Protein AF-A0AAE0BAQ0-F1 (afdb_monomer_lite)

Structure (mmCIF, N/CA/C/O backbone):
data_AF-A0AAE0BAQ0-F1
#
_entry.id   AF-A0AAE0BAQ0-F1
#
loop_
_atom_site.group_PDB
_atom_site.id
_atom_site.type_symbol
_atom_site.label_atom_id
_atom_site.label_alt_id
_atom_site.label_comp_id
_atom_site.label_asym_id
_atom_site.label_entity_id
_atom_site.label_seq_id
_atom_site.pdbx_PDB_ins_code
_atom_site.Cartn_x
_atom_site.Cartn_y
_atom_site.Cartn_z
_atom_site.occupancy
_atom_site.B_iso_or_equiv
_atom_site.auth_seq_id
_atom_site.auth_comp_id
_atom_site.auth_asym_id
_atom_site.auth_atom_id
_atom_site.pdbx_PDB_model_num
ATOM 1 N N . MET A 1 1 ? 62.339 32.160 10.771 1.00 48.88 1 MET A N 1
ATOM 2 C CA . MET A 1 1 ? 62.927 31.338 9.691 1.00 48.88 1 MET A CA 1
ATOM 3 C C . MET A 1 1 ? 62.942 29.884 10.161 1.00 48.88 1 MET A C 1
ATOM 5 O O . MET A 1 1 ? 63.607 29.583 11.139 1.00 48.88 1 MET A O 1
ATOM 9 N N . SER A 1 2 ? 62.127 29.017 9.560 1.00 46.75 2 SER A N 1
ATOM 10 C CA . SER A 1 2 ? 62.105 27.546 9.738 1.00 46.75 2 SER A CA 1
ATOM 11 C C . SER A 1 2 ? 61.251 27.016 8.585 1.00 46.75 2 SER A C 1
ATOM 13 O O . SER A 1 2 ? 60.074 27.345 8.524 1.00 46.75 2 SER A O 1
ATOM 15 N N . SER A 1 3 ? 61.850 26.610 7.467 1.00 42.03 3 SER A N 1
ATOM 16 C CA . SER A 1 3 ? 62.530 25.336 7.168 1.00 42.03 3 SER A CA 1
ATOM 17 C C . SER A 1 3 ? 61.561 24.161 6.993 1.00 42.03 3 SER A C 1
ATOM 19 O O . SER A 1 3 ? 60.751 23.863 7.865 1.00 42.03 3 SER A O 1
ATOM 21 N N . CYS A 1 4 ? 61.666 23.560 5.807 1.00 44.31 4 CYS A N 1
ATOM 22 C CA . CYS A 1 4 ? 60.837 22.538 5.182 1.00 44.31 4 CYS A CA 1
ATOM 23 C C . CYS A 1 4 ? 60.501 21.317 6.047 1.00 44.31 4 CYS A C 1
ATOM 25 O O . CYS A 1 4 ? 61.379 20.713 6.655 1.00 44.31 4 CYS A O 1
ATOM 27 N N . ALA A 1 5 ? 59.265 20.833 5.896 1.00 50.03 5 ALA A N 1
ATOM 28 C CA . ALA A 1 5 ? 58.963 19.407 5.947 1.00 50.03 5 ALA A CA 1
ATOM 29 C C . ALA A 1 5 ? 58.201 19.035 4.670 1.00 50.03 5 ALA A C 1
ATOM 31 O O . ALA A 1 5 ? 57.028 19.352 4.487 1.00 50.03 5 ALA A O 1
ATOM 32 N N . GLN A 1 6 ? 58.936 18.411 3.758 1.00 54.62 6 GLN A N 1
ATOM 33 C CA . GLN A 1 6 ? 58.466 17.861 2.500 1.00 54.62 6 GLN A CA 1
ATOM 34 C C . GLN A 1 6 ? 58.080 16.404 2.774 1.00 54.62 6 GLN A C 1
ATOM 36 O O . GLN A 1 6 ? 58.943 15.588 3.085 1.00 54.62 6 GLN A O 1
ATOM 41 N N . LEU A 1 7 ? 56.787 16.083 2.705 1.00 47.69 7 LEU A N 1
ATOM 42 C CA . LEU A 1 7 ? 56.288 14.707 2.715 1.00 47.69 7 LEU A CA 1
ATOM 43 C C . LEU A 1 7 ? 55.618 14.433 1.369 1.00 47.69 7 LEU A C 1
ATOM 45 O O . LEU A 1 7 ? 54.707 15.146 0.951 1.00 47.69 7 LEU A O 1
ATOM 49 N N . GLN A 1 8 ? 56.136 13.423 0.675 1.00 54.50 8 GLN A N 1
ATOM 50 C CA . GLN A 1 8 ? 55.634 12.932 -0.603 1.00 54.50 8 GLN A CA 1
ATOM 51 C C . GLN A 1 8 ? 54.291 12.189 -0.446 1.00 54.50 8 GLN A C 1
ATOM 53 O O . GLN A 1 8 ? 53.990 11.676 0.635 1.00 54.50 8 GLN A O 1
ATOM 58 N N . PRO A 1 9 ? 53.481 12.109 -1.519 1.00 49.91 9 PRO A N 1
ATOM 59 C CA . PRO A 1 9 ? 52.154 11.502 -1.486 1.00 49.91 9 PRO A CA 1
ATOM 60 C C . PRO A 1 9 ? 52.217 9.969 -1.529 1.00 49.91 9 PRO A C 1
ATOM 62 O O . PRO A 1 9 ? 52.694 9.380 -2.497 1.00 49.91 9 PRO A O 1
ATOM 65 N N . ALA A 1 10 ? 51.669 9.314 -0.504 1.00 45.31 10 ALA A N 1
ATOM 66 C CA . ALA A 1 10 ? 51.400 7.881 -0.529 1.00 45.31 10 ALA A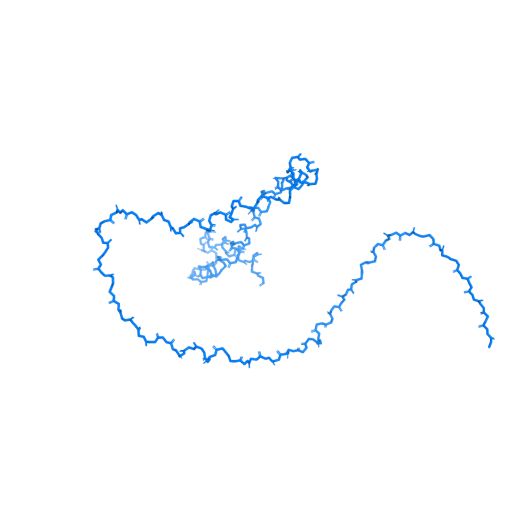 CA 1
ATOM 67 C C . ALA A 1 10 ? 50.036 7.605 -1.191 1.00 45.31 10 ALA A C 1
ATOM 69 O O . ALA A 1 10 ? 48.984 7.994 -0.684 1.00 45.31 10 ALA A O 1
ATOM 70 N N . SER A 1 11 ? 50.119 6.989 -2.369 1.00 46.72 11 SER A N 1
ATOM 71 C CA . SER A 1 11 ? 49.194 6.016 -2.968 1.00 46.72 11 SER A CA 1
ATOM 72 C C . SER A 1 11 ? 47.711 6.030 -2.548 1.00 46.72 11 SER A C 1
ATOM 74 O O . SER A 1 11 ? 47.284 5.551 -1.501 1.00 46.72 11 SER A O 1
ATOM 76 N N . THR A 1 12 ? 46.908 6.491 -3.506 1.00 52.94 12 THR A N 1
ATOM 77 C CA . THR A 1 12 ? 45.596 5.971 -3.924 1.00 52.94 12 THR A CA 1
ATOM 78 C C . THR A 1 12 ? 45.012 4.786 -3.137 1.00 52.94 12 THR A C 1
ATOM 80 O O . THR A 1 12 ? 45.335 3.627 -3.390 1.00 52.94 12 THR A O 1
ATOM 83 N N . THR A 1 13 ? 44.006 5.077 -2.313 1.00 52.84 13 THR A N 1
ATOM 84 C CA . THR A 1 13 ? 42.868 4.179 -2.059 1.00 52.84 13 THR A CA 1
ATOM 85 C C . THR A 1 13 ? 41.570 4.979 -2.229 1.00 52.84 13 THR A C 1
ATOM 87 O O . THR A 1 13 ? 41.386 5.991 -1.550 1.00 52.84 13 THR A O 1
ATOM 90 N N . PRO A 1 14 ? 40.640 4.592 -3.125 1.00 45.03 14 PRO A N 1
ATOM 91 C CA . PRO A 1 14 ? 39.370 5.288 -3.282 1.00 45.03 14 PRO A CA 1
ATOM 92 C C . PRO A 1 14 ? 38.348 4.733 -2.282 1.00 45.03 14 PRO A C 1
ATOM 94 O O . PRO A 1 14 ? 37.333 4.160 -2.666 1.00 45.03 14 PRO A O 1
ATOM 97 N N . TYR A 1 15 ? 38.585 4.899 -0.978 1.00 48.00 15 TYR A N 1
ATOM 98 C CA . TYR A 1 15 ? 37.495 4.746 -0.014 1.00 48.00 15 TYR A CA 1
ATOM 99 C C . TYR A 1 15 ? 36.704 6.054 0.022 1.00 48.00 15 TYR A C 1
ATOM 101 O O . TYR A 1 15 ? 37.132 7.070 0.571 1.00 48.00 15 TYR A O 1
ATOM 109 N N . ARG A 1 16 ? 35.536 6.024 -0.623 1.00 42.06 16 ARG A N 1
ATOM 110 C CA . ARG A 1 16 ? 34.536 7.092 -0.658 1.00 42.06 16 ARG A CA 1
ATOM 111 C C . ARG A 1 16 ? 34.182 7.505 0.776 1.00 42.06 16 ARG A C 1
ATOM 113 O O . ARG A 1 16 ? 33.383 6.846 1.437 1.00 42.06 16 ARG A O 1
ATOM 120 N N . ARG A 1 17 ? 34.765 8.605 1.270 1.00 48.69 17 ARG A N 1
ATOM 121 C CA . ARG A 1 17 ? 34.296 9.260 2.499 1.00 48.69 17 ARG A CA 1
ATOM 122 C C . ARG A 1 17 ? 32.852 9.687 2.270 1.00 48.69 17 ARG A C 1
ATOM 124 O O . ARG A 1 17 ? 32.585 10.597 1.490 1.00 48.69 17 ARG A O 1
ATOM 131 N N . VAL A 1 18 ? 31.921 9.048 2.967 1.00 48.47 18 VAL A N 1
ATOM 132 C CA . VAL A 1 18 ? 30.571 9.583 3.134 1.00 48.47 18 VAL A CA 1
ATOM 133 C C . VAL A 1 18 ? 30.70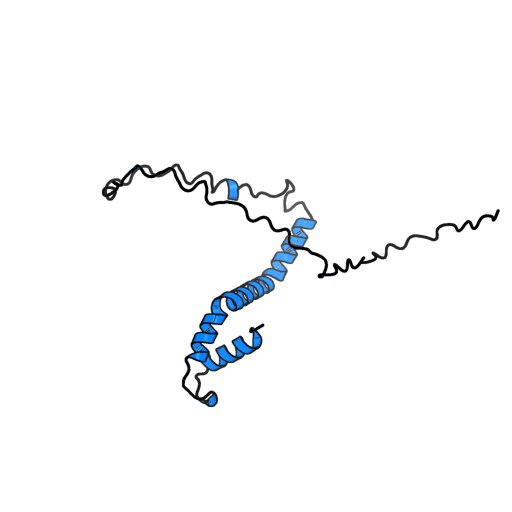8 10.823 4.011 1.00 48.47 18 VAL A C 1
ATOM 135 O O . VAL A 1 18 ? 30.805 10.730 5.235 1.00 48.47 18 VAL A O 1
ATOM 138 N N . VAL A 1 19 ? 30.768 11.997 3.387 1.00 53.75 19 VAL A N 1
ATOM 139 C CA . VAL A 1 19 ? 30.633 13.263 4.105 1.00 53.75 19 VAL A CA 1
ATOM 140 C C . VAL A 1 19 ? 29.184 13.332 4.582 1.00 53.75 19 VAL A C 1
ATOM 142 O O . VAL A 1 19 ? 28.270 13.603 3.806 1.00 53.75 19 VAL A O 1
ATOM 145 N N . LYS A 1 20 ? 28.949 13.028 5.862 1.00 48.19 20 LYS A N 1
ATOM 146 C CA . LYS A 1 20 ? 27.668 13.312 6.517 1.00 48.19 20 LYS A CA 1
ATOM 147 C C . LYS A 1 20 ? 27.524 14.829 6.614 1.00 48.19 20 LYS A C 1
ATOM 149 O O . LYS A 1 20 ? 28.009 15.436 7.566 1.00 48.19 20 LYS A O 1
ATOM 154 N N . PHE A 1 21 ? 26.823 15.437 5.663 1.00 46.47 21 PHE A N 1
ATOM 155 C CA . PHE A 1 21 ? 26.253 16.761 5.876 1.00 46.47 21 PHE A CA 1
ATOM 156 C C . PHE A 1 21 ? 25.147 16.631 6.928 1.00 46.47 21 PHE A C 1
ATOM 158 O O . PHE A 1 21 ? 24.003 16.295 6.634 1.00 46.47 21 PHE A O 1
ATOM 165 N N . ARG A 1 22 ? 25.510 16.848 8.195 1.00 49.72 22 ARG A N 1
ATOM 166 C CA . ARG A 1 22 ? 24.546 17.109 9.266 1.00 49.72 22 ARG A CA 1
ATOM 167 C C . ARG A 1 22 ? 23.976 18.503 9.013 1.00 49.72 22 ARG A C 1
ATOM 169 O O . ARG A 1 22 ? 24.574 19.496 9.418 1.00 49.72 22 ARG A O 1
ATOM 176 N N . CYS A 1 23 ? 22.835 18.582 8.337 1.00 49.75 23 CYS A N 1
ATOM 177 C CA . CYS A 1 23 ? 22.038 19.800 8.362 1.00 49.75 23 CYS A CA 1
ATOM 178 C C . CYS A 1 23 ? 21.522 19.967 9.801 1.00 49.75 23 CYS A C 1
ATOM 180 O O . CYS A 1 23 ? 20.755 19.136 10.293 1.00 49.75 23 CYS A O 1
ATOM 182 N N . LYS A 1 24 ? 22.027 20.971 10.528 1.00 49.16 24 LYS A N 1
ATOM 183 C CA . LYS A 1 24 ? 21.486 21.349 11.837 1.00 49.16 24 LYS A CA 1
ATOM 184 C C . LYS A 1 24 ? 20.150 22.041 11.574 1.00 49.16 24 LYS A C 1
ATOM 186 O O . LYS A 1 24 ? 20.117 23.141 11.042 1.00 49.16 24 LYS A O 1
ATOM 191 N N . ILE A 1 25 ? 19.065 21.378 11.958 1.00 58.00 25 ILE A N 1
ATOM 192 C CA . ILE A 1 25 ? 17.662 21.751 11.700 1.00 58.00 25 ILE A CA 1
ATOM 193 C C . ILE A 1 25 ? 17.279 23.131 12.291 1.00 58.00 25 ILE A C 1
ATOM 195 O O . ILE A 1 25 ? 16.237 23.684 11.963 1.00 58.00 25 ILE A O 1
ATOM 199 N N . ASN A 1 26 ? 18.136 23.748 13.109 1.00 53.06 26 ASN A N 1
ATOM 200 C CA . ASN A 1 26 ? 17.765 24.898 13.935 1.00 53.06 26 ASN A CA 1
ATOM 201 C C . ASN A 1 26 ? 18.094 26.280 13.336 1.00 53.06 26 ASN A C 1
ATOM 203 O O . ASN A 1 26 ? 17.903 27.279 14.021 1.00 53.06 26 ASN A O 1
ATOM 207 N N . GLU A 1 27 ? 18.568 26.375 12.090 1.00 53.03 27 GLU A N 1
ATOM 208 C CA . GLU A 1 27 ? 18.950 27.671 11.485 1.00 53.03 27 GLU A CA 1
ATOM 209 C C . GLU A 1 27 ? 18.174 28.046 10.211 1.00 53.03 27 GLU A C 1
ATOM 211 O O . GLU A 1 27 ? 18.437 29.083 9.600 1.00 53.03 27 GLU A O 1
ATOM 216 N N . CYS A 1 28 ? 17.145 27.283 9.832 1.00 46.09 28 CYS A N 1
ATOM 217 C CA . CYS A 1 28 ? 16.227 27.714 8.778 1.00 46.09 28 CYS A CA 1
ATOM 218 C C . CYS A 1 28 ? 15.252 28.769 9.324 1.00 46.09 28 CYS A C 1
ATOM 220 O O . CYS A 1 28 ? 14.178 28.446 9.829 1.00 46.09 28 CYS A O 1
ATOM 222 N N . LYS A 1 29 ? 15.614 30.054 9.218 1.00 49.78 29 LYS A N 1
ATOM 223 C CA . LYS A 1 29 ? 14.664 31.155 9.435 1.00 49.78 29 LYS A CA 1
ATOM 224 C C . LYS A 1 29 ? 13.604 31.143 8.321 1.00 49.78 29 LYS A C 1
ATOM 226 O O . LYS A 1 29 ? 13.983 31.174 7.150 1.00 49.78 29 LYS A O 1
ATOM 231 N N . PRO A 1 30 ? 12.297 31.150 8.642 1.00 47.34 30 PRO A N 1
ATOM 232 C CA . PRO A 1 30 ? 11.254 31.240 7.629 1.00 47.34 30 PRO A CA 1
ATOM 233 C C . PRO A 1 30 ? 11.254 32.640 7.006 1.00 47.34 30 PRO A C 1
ATOM 235 O O . PRO A 1 30 ? 11.025 33.644 7.686 1.00 47.34 30 PRO A O 1
ATOM 238 N N . THR A 1 31 ? 11.497 32.721 5.701 1.00 51.78 31 THR A N 1
ATOM 239 C CA . THR A 1 31 ? 11.267 33.938 4.924 1.00 51.78 31 THR A CA 1
ATOM 240 C C . THR A 1 31 ? 9.761 34.164 4.808 1.00 51.78 31 THR A C 1
ATOM 242 O O . THR A 1 31 ? 9.045 33.458 4.102 1.00 51.78 31 THR A O 1
ATOM 245 N N . LYS A 1 32 ? 9.251 35.166 5.528 1.00 53.19 32 LYS A N 1
ATOM 246 C CA . LYS A 1 32 ? 7.907 35.696 5.295 1.00 53.19 32 LYS A CA 1
ATOM 247 C C . LYS A 1 32 ? 7.903 36.430 3.958 1.00 53.19 32 LYS A C 1
ATOM 249 O O . LYS A 1 32 ? 8.485 37.505 3.872 1.00 53.19 32 LYS A O 1
ATOM 254 N N . GLN A 1 33 ? 7.204 35.897 2.964 1.00 45.56 33 GLN A N 1
ATOM 255 C CA . GLN A 1 33 ? 6.583 36.716 1.924 1.00 45.56 33 GLN A CA 1
ATOM 256 C C . GLN A 1 33 ? 5.219 36.122 1.572 1.00 45.56 33 GLN A C 1
ATOM 258 O O . GLN A 1 33 ? 5.098 35.239 0.731 1.00 45.56 33 GLN A O 1
ATOM 263 N N . VAL A 1 34 ? 4.187 36.621 2.247 1.00 54.44 34 VAL A N 1
ATOM 264 C CA . VAL A 1 34 ? 2.811 36.576 1.753 1.00 54.44 34 VAL A CA 1
ATOM 265 C C . VAL A 1 34 ? 2.519 37.984 1.264 1.00 54.44 34 VAL A C 1
ATOM 267 O O . VAL A 1 34 ? 2.428 38.888 2.094 1.00 54.44 34 VAL A O 1
ATOM 270 N N . LYS A 1 35 ? 2.401 38.170 -0.053 1.00 49.88 35 LYS A N 1
ATOM 271 C CA . LYS A 1 35 ? 1.740 39.336 -0.648 1.00 49.88 35 LYS A CA 1
ATOM 272 C C . LYS A 1 35 ? 0.954 38.909 -1.889 1.00 49.88 35 LYS A C 1
ATOM 274 O O . LYS A 1 35 ? 1.521 38.499 -2.893 1.00 49.88 35 LYS A O 1
ATOM 279 N N . ASP A 1 36 ? -0.363 38.994 -1.726 1.00 49.00 36 ASP A N 1
ATOM 280 C CA . ASP A 1 36 ? -1.349 39.457 -2.704 1.00 49.00 36 ASP A CA 1
ATOM 281 C C . ASP A 1 36 ? -1.583 38.651 -3.991 1.00 49.00 36 ASP A C 1
ATOM 283 O O . ASP A 1 36 ? -1.245 39.063 -5.095 1.00 49.00 36 ASP A O 1
ATOM 287 N N . LEU A 1 37 ? -2.350 37.564 -3.856 1.00 54.62 37 LEU A N 1
ATOM 288 C CA . LEU A 1 37 ? -3.069 36.893 -4.955 1.00 54.62 37 LEU A CA 1
ATOM 289 C C . LEU A 1 37 ? -4.577 37.224 -4.963 1.00 54.62 37 LEU A C 1
ATOM 291 O O . LEU A 1 37 ? -5.398 36.424 -5.405 1.00 54.62 37 LEU A O 1
ATOM 295 N N . ASN A 1 38 ? -4.968 38.407 -4.468 1.00 53.41 38 ASN A N 1
ATOM 296 C CA . ASN A 1 38 ? -6.376 38.836 -4.415 1.00 53.41 38 ASN A CA 1
ATOM 297 C C . ASN A 1 38 ? -6.673 40.146 -5.175 1.00 53.41 38 ASN A C 1
ATOM 299 O O . ASN A 1 38 ? -7.656 40.823 -4.892 1.00 53.41 38 ASN A O 1
ATOM 303 N N . ALA A 1 39 ? -5.848 40.500 -6.166 1.00 48.94 39 ALA A N 1
ATOM 304 C CA . ALA A 1 39 ? -6.062 41.677 -7.021 1.00 48.94 39 ALA A CA 1
ATOM 305 C C . ALA A 1 39 ? -6.455 41.345 -8.477 1.00 48.94 39 ALA A C 1
ATOM 307 O O . ALA A 1 39 ? -6.656 42.253 -9.272 1.00 48.94 39 ALA A O 1
ATOM 308 N N . GLN A 1 40 ? -6.617 40.065 -8.837 1.00 51.69 40 GLN A N 1
ATOM 309 C CA . GLN A 1 40 ? -7.007 39.649 -10.200 1.00 51.69 40 GLN A CA 1
ATOM 310 C C . GLN A 1 40 ? -8.402 39.003 -10.294 1.00 51.69 40 GLN A C 1
ATOM 312 O O . GLN A 1 40 ? -8.775 38.473 -11.333 1.00 51.69 40 GLN A O 1
ATOM 317 N N . ARG A 1 41 ? -9.222 39.070 -9.234 1.00 51.66 41 ARG A N 1
ATOM 318 C CA . ARG A 1 41 ? -10.588 38.497 -9.207 1.00 51.66 41 ARG A CA 1
ATOM 319 C C . ARG A 1 41 ? -11.712 39.510 -9.441 1.00 51.66 41 ARG A C 1
ATOM 321 O O . ARG A 1 41 ? -12.851 39.283 -9.044 1.00 51.66 41 ARG A O 1
ATOM 328 N N . ARG A 1 42 ? -11.415 40.639 -10.080 1.00 55.31 42 ARG A N 1
ATOM 329 C CA . ARG A 1 42 ? -12.428 41.620 -10.482 1.00 55.31 42 ARG A CA 1
ATOM 330 C C . ARG A 1 42 ? -12.179 42.016 -11.924 1.00 55.31 42 ARG A C 1
ATOM 332 O O . ARG A 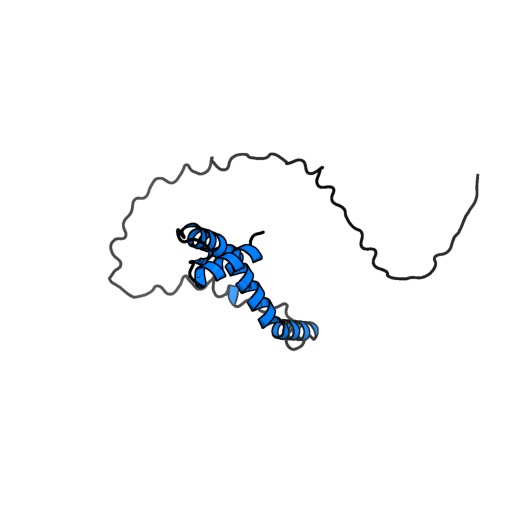1 42 ? -11.442 42.960 -12.140 1.00 55.31 42 ARG A O 1
ATOM 339 N N . LEU A 1 43 ? -12.740 41.248 -12.860 1.00 56.81 43 LEU A N 1
ATOM 340 C CA . LEU A 1 43 ? -13.165 41.642 -14.215 1.00 56.81 43 LEU A CA 1
ATOM 341 C C . LEU A 1 43 ? -13.526 40.364 -14.995 1.00 56.81 43 LEU A C 1
ATOM 343 O O . LEU A 1 43 ? -12.668 39.782 -15.642 1.00 56.81 43 LEU A O 1
ATOM 347 N N . ALA A 1 44 ? -14.775 39.905 -14.870 1.00 47.34 44 ALA A N 1
ATOM 348 C CA . ALA A 1 44 ? -15.499 39.106 -15.876 1.00 47.34 44 ALA A CA 1
ATOM 349 C C . ALA A 1 44 ? -16.902 38.735 -15.348 1.00 47.34 44 ALA A C 1
ATOM 351 O O . ALA A 1 44 ? -17.284 37.572 -15.276 1.00 47.34 44 ALA A O 1
ATOM 352 N N . LEU A 1 45 ? -17.678 39.739 -14.933 1.00 56.31 45 LEU A N 1
ATOM 353 C CA . LEU A 1 45 ? -19.136 39.641 -14.959 1.00 56.31 45 LEU A CA 1
ATOM 354 C C . LEU A 1 45 ? -19.549 40.239 -16.301 1.00 56.31 45 LEU A C 1
ATOM 356 O O . LEU A 1 45 ? -19.401 41.446 -16.451 1.00 56.31 45 LEU A O 1
ATOM 360 N N . LEU A 1 46 ? -19.954 39.393 -17.256 1.00 58.44 46 LEU A N 1
ATOM 361 C CA . LEU A 1 46 ? -20.897 39.656 -18.360 1.00 58.44 46 LEU A CA 1
ATOM 362 C C . LEU A 1 46 ? -20.797 38.529 -19.408 1.00 58.44 46 LEU A C 1
ATOM 364 O O . LEU A 1 46 ? -20.046 38.612 -20.374 1.00 58.44 46 LEU A O 1
ATOM 368 N N . SER A 1 47 ? -21.553 37.451 -19.206 1.00 57.75 47 SER A N 1
ATOM 369 C CA . SER A 1 47 ? -22.321 36.763 -20.262 1.00 57.75 47 SER A CA 1
ATOM 370 C C . SER A 1 47 ? -23.114 35.615 -19.632 1.00 57.75 47 SER A C 1
ATOM 372 O O . SER A 1 47 ? -22.569 34.671 -19.070 1.00 57.75 47 SER A O 1
ATOM 374 N N . ALA A 1 48 ? -24.434 35.780 -19.650 1.00 56.22 48 ALA A N 1
ATOM 375 C CA . ALA A 1 48 ? -25.430 34.855 -19.127 1.00 56.22 48 ALA A CA 1
ATOM 376 C C . ALA A 1 48 ? -25.686 33.679 -20.116 1.00 56.22 48 ALA A C 1
ATOM 378 O O . ALA A 1 48 ? -25.198 33.723 -21.246 1.00 56.22 48 ALA A O 1
ATOM 379 N N . PRO A 1 49 ? -26.420 32.624 -19.699 1.00 59.38 49 PRO A N 1
ATOM 380 C CA . PRO A 1 49 ? -26.328 31.253 -20.211 1.00 59.38 49 PRO A CA 1
ATOM 381 C C . PRO A 1 49 ? -27.391 30.912 -21.264 1.00 59.38 49 PRO A C 1
ATOM 383 O O . PRO A 1 49 ? -28.531 31.318 -21.097 1.00 59.38 49 PRO A O 1
ATOM 386 N N . LEU A 1 50 ? -27.074 30.068 -22.256 1.00 55.38 50 LEU A N 1
ATOM 387 C CA . LEU A 1 50 ? -28.060 29.275 -23.014 1.00 55.38 50 LEU A CA 1
ATOM 388 C C . LEU A 1 50 ? -27.378 28.085 -23.713 1.00 55.38 50 LEU A C 1
ATOM 390 O O . LEU A 1 50 ? -26.883 28.241 -24.822 1.00 55.38 50 LEU A O 1
ATOM 394 N N . ILE A 1 51 ? -27.400 26.885 -23.119 1.00 57.19 51 ILE A N 1
ATOM 395 C CA . ILE A 1 51 ? -27.377 25.632 -23.899 1.00 57.19 51 ILE A CA 1
ATOM 396 C C . ILE A 1 51 ? -28.339 24.641 -23.240 1.00 57.19 51 ILE A C 1
ATOM 398 O O . ILE A 1 51 ? -27.957 23.771 -22.464 1.00 57.19 51 ILE A O 1
ATOM 402 N N . ALA A 1 52 ? -29.618 24.798 -23.564 1.00 52.94 52 ALA A N 1
ATOM 403 C CA . ALA A 1 52 ? -30.623 23.751 -23.459 1.00 52.94 52 ALA A CA 1
ATOM 404 C C . ALA A 1 52 ? -31.095 23.427 -24.884 1.00 52.94 52 ALA A C 1
ATOM 406 O O . ALA A 1 52 ? -32.173 23.848 -25.275 1.00 52.94 52 ALA A O 1
ATOM 407 N N . ALA A 1 53 ? -30.245 22.774 -25.686 1.00 55.03 53 ALA A N 1
ATOM 408 C CA . ALA A 1 53 ? -30.613 22.125 -26.953 1.00 55.03 53 ALA A CA 1
ATOM 409 C C . ALA A 1 53 ? -29.387 21.429 -27.577 1.00 55.03 53 ALA A C 1
ATOM 411 O O . ALA A 1 53 ? -28.750 21.968 -28.475 1.00 55.03 53 ALA A O 1
ATOM 412 N N . SER A 1 54 ? -29.032 20.228 -27.117 1.00 57.91 54 SER A N 1
ATOM 413 C CA . SER A 1 54 ? -28.095 19.364 -27.862 1.00 57.91 54 SER A CA 1
ATOM 414 C C . SER A 1 54 ? -28.405 17.870 -27.734 1.00 57.91 54 SER A C 1
ATOM 416 O O . SER A 1 54 ? -27.529 17.026 -27.893 1.00 57.91 54 SER A O 1
ATOM 418 N N . TYR A 1 55 ? -29.678 17.526 -27.518 1.00 57.41 55 TYR A N 1
ATOM 419 C CA . TYR A 1 55 ? -30.166 16.146 -27.634 1.00 57.41 55 TYR A CA 1
ATOM 420 C C . TYR A 1 55 ? -30.748 15.834 -29.016 1.00 57.41 55 TYR A C 1
ATOM 422 O O . TYR A 1 55 ? -31.634 15.004 -29.121 1.00 57.41 55 TYR A O 1
ATOM 430 N N . PHE A 1 56 ? -30.283 16.478 -30.082 1.00 59.88 56 PHE A N 1
ATOM 431 C CA . PHE A 1 56 ? -30.549 16.048 -31.456 1.00 59.88 56 PHE A CA 1
ATOM 432 C C . PHE A 1 56 ? -29.363 16.501 -32.315 1.00 59.88 56 PHE A C 1
ATOM 434 O O . PHE A 1 56 ? -28.963 17.653 -32.203 1.00 59.88 56 PHE A O 1
ATOM 441 N N . TYR A 1 57 ? -28.825 15.587 -33.133 1.00 56.38 57 TYR A N 1
ATOM 442 C CA . TYR A 1 57 ? -27.608 15.646 -33.975 1.00 56.38 57 TYR A CA 1
ATOM 443 C C . TYR A 1 57 ? -26.341 14.973 -33.409 1.00 56.38 57 TYR A C 1
ATOM 445 O O . TYR A 1 57 ? -25.496 15.616 -32.788 1.00 56.38 57 TYR A O 1
ATOM 453 N N . PRO A 1 58 ? -26.131 13.677 -33.719 1.00 54.47 58 PRO A N 1
ATOM 454 C CA . PRO A 1 58 ? -24.823 13.049 -33.677 1.00 54.47 58 PRO A CA 1
ATOM 455 C C . PRO A 1 58 ? -24.131 13.268 -35.030 1.00 54.47 58 PRO A C 1
ATOM 457 O O . PRO A 1 58 ? -24.314 12.492 -35.961 1.00 54.47 58 PRO A O 1
ATOM 460 N N . SER A 1 59 ? -23.342 14.328 -35.177 1.00 59.25 59 SER A N 1
ATOM 461 C CA . SER A 1 59 ? -22.319 14.378 -36.227 1.00 59.25 59 SER A CA 1
ATOM 462 C C . SER A 1 59 ? -21.289 15.458 -35.913 1.00 59.25 59 SER A C 1
ATOM 464 O O . SER A 1 59 ? -21.646 16.568 -35.540 1.00 59.25 59 SER A O 1
ATOM 466 N N . ALA A 1 60 ? -20.015 15.111 -36.095 1.00 55.56 60 ALA A N 1
ATOM 467 C CA . ALA A 1 60 ? -18.859 16.009 -36.085 1.00 55.56 60 ALA A CA 1
ATOM 468 C C . ALA A 1 60 ? -18.399 16.593 -34.729 1.00 55.56 60 ALA A C 1
ATOM 470 O O . ALA A 1 60 ? -18.152 17.785 -34.602 1.00 55.56 60 ALA A O 1
ATOM 471 N N . ALA A 1 61 ? -18.124 15.733 -33.743 1.00 52.31 61 ALA A N 1
ATOM 472 C CA . ALA A 1 61 ? -17.184 16.050 -32.657 1.00 52.31 61 ALA A CA 1
ATOM 473 C C . ALA A 1 61 ? -15.989 15.079 -32.691 1.00 52.31 61 ALA A C 1
ATOM 475 O O . ALA A 1 61 ? -15.774 14.272 -31.793 1.00 52.31 61 ALA A O 1
ATOM 476 N N . LYS A 1 62 ? -15.221 15.123 -33.783 1.00 54.94 62 LYS A N 1
ATOM 477 C CA . LYS A 1 62 ? -13.928 14.435 -33.934 1.00 54.94 62 LYS A CA 1
ATOM 478 C C . LYS A 1 62 ? -12.888 15.446 -34.407 1.00 54.94 62 LYS A C 1
ATOM 480 O O . LYS A 1 62 ? -12.552 15.430 -35.577 1.00 54.94 62 LYS A O 1
ATOM 485 N N . SER A 1 63 ? -12.428 16.356 -33.546 1.00 56.12 63 SER A N 1
ATOM 486 C CA . SER A 1 63 ? -11.168 17.101 -33.770 1.00 56.12 63 SER A CA 1
ATOM 487 C C . SER A 1 63 ? -10.833 18.044 -32.602 1.00 56.12 63 SER A C 1
ATOM 489 O O . SER A 1 63 ? -10.713 19.251 -32.785 1.00 56.12 63 SER A O 1
ATOM 491 N N . ALA A 1 64 ? -10.705 17.528 -31.378 1.00 53.72 64 ALA A N 1
ATOM 492 C CA . ALA A 1 64 ? -10.126 18.326 -30.281 1.00 53.72 64 ALA A CA 1
ATOM 493 C C . ALA A 1 64 ? -9.393 17.505 -29.206 1.00 53.72 64 ALA A C 1
ATOM 495 O O . ALA A 1 64 ? -8.691 18.072 -28.380 1.00 53.72 64 ALA A O 1
ATOM 496 N N . ALA A 1 65 ? -9.506 16.172 -29.224 1.00 54.00 65 ALA A N 1
ATOM 497 C CA . ALA A 1 65 ? -8.848 15.295 -28.252 1.00 54.00 65 ALA A CA 1
ATOM 498 C C . ALA A 1 65 ? -7.493 14.724 -28.727 1.00 54.00 65 ALA A C 1
ATOM 500 O O . ALA A 1 65 ? -6.902 13.904 -28.036 1.00 54.00 65 ALA A O 1
ATOM 501 N N . GLN A 1 66 ? -6.995 15.126 -29.899 1.00 58.75 66 GLN A N 1
ATOM 502 C CA . GLN A 1 66 ? -5.760 14.575 -30.475 1.00 58.75 66 GLN A CA 1
ATOM 503 C C . GLN A 1 66 ? -4.442 15.067 -29.825 1.00 58.75 66 GLN A C 1
ATOM 505 O O . GLN A 1 66 ? -3.541 14.247 -29.690 1.00 58.75 66 GLN A O 1
ATOM 510 N N . PRO A 1 67 ? -4.282 16.312 -29.324 1.00 57.38 67 PRO A N 1
ATOM 511 C CA . PRO A 1 67 ? -2.947 16.770 -28.919 1.00 57.38 67 PRO A CA 1
ATOM 512 C C . PRO A 1 67 ? -2.457 16.205 -27.573 1.00 57.38 67 PRO A C 1
ATOM 514 O O . PRO A 1 67 ? -1.277 16.323 -27.260 1.00 57.38 67 PRO A O 1
ATOM 517 N N . LEU A 1 68 ? -3.332 15.590 -26.765 1.00 53.03 68 LEU A N 1
ATOM 518 C CA . LEU A 1 68 ? -2.936 14.967 -25.491 1.00 53.03 68 LEU A CA 1
ATOM 519 C C . LEU A 1 68 ? -2.562 13.483 -25.622 1.00 53.03 68 LEU A C 1
ATOM 521 O O . LEU A 1 68 ? -1.892 12.954 -24.739 1.00 53.03 68 LEU A O 1
ATOM 525 N N . LEU A 1 69 ? -2.953 12.816 -26.713 1.00 54.47 69 LEU A N 1
ATOM 526 C CA . LEU A 1 69 ? -2.593 11.417 -26.976 1.00 54.47 69 LEU A CA 1
ATOM 527 C C . LEU A 1 69 ? -1.246 11.295 -27.715 1.00 54.47 69 LEU A C 1
ATOM 529 O O . LEU A 1 69 ? -0.520 10.323 -27.498 1.00 54.47 69 LEU A O 1
ATOM 533 N N . ASP A 1 70 ? -0.861 12.309 -28.496 1.00 52.00 70 ASP A N 1
ATOM 534 C CA . ASP A 1 70 ? 0.418 12.339 -29.227 1.00 52.00 70 ASP A CA 1
ATOM 535 C C . ASP A 1 70 ? 1.644 12.581 -28.323 1.00 52.00 70 ASP A C 1
ATOM 537 O O . ASP A 1 70 ? 2.753 12.149 -28.630 1.00 52.00 70 ASP A O 1
ATOM 541 N N . LEU A 1 71 ? 1.470 13.208 -27.153 1.00 52.78 71 LEU A N 1
ATOM 542 C CA . LEU A 1 71 ? 2.565 13.360 -26.182 1.00 52.78 71 LEU A CA 1
ATOM 543 C C . LEU A 1 71 ? 2.835 12.078 -25.380 1.00 52.78 71 LEU A C 1
ATOM 545 O O . LEU A 1 71 ? 3.955 11.865 -24.922 1.00 52.78 71 LEU A O 1
ATOM 549 N N . ALA A 1 72 ? 1.824 11.221 -25.215 1.00 55.84 72 ALA A N 1
ATOM 550 C CA . ALA A 1 72 ? 1.967 9.933 -24.536 1.00 55.84 72 ALA A CA 1
ATOM 551 C C . ALA A 1 72 ? 2.639 8.874 -25.428 1.00 55.84 72 ALA A C 1
ATOM 553 O O . ALA A 1 72 ? 3.245 7.935 -24.917 1.00 55.84 72 ALA A O 1
ATOM 554 N N . SER A 1 73 ? 2.557 9.037 -26.751 1.00 53.44 73 SER A N 1
ATOM 555 C CA . SER A 1 73 ? 3.199 8.165 -27.742 1.00 53.44 73 SER A CA 1
ATOM 556 C C . SER A 1 73 ? 4.634 8.585 -28.089 1.00 53.44 73 SER A C 1
ATOM 558 O O . SER A 1 73 ? 5.398 7.751 -28.562 1.00 53.44 73 SER A O 1
ATOM 560 N N . ASN A 1 74 ? 5.047 9.818 -27.764 1.00 49.78 74 ASN A N 1
ATOM 561 C CA . ASN A 1 74 ? 6.426 10.304 -27.929 1.00 49.78 74 ASN A CA 1
ATOM 562 C C . ASN A 1 74 ? 7.329 10.069 -26.696 1.00 49.78 74 ASN A C 1
ATOM 564 O O . ASN A 1 74 ? 8.367 10.707 -26.534 1.00 49.78 74 ASN A O 1
ATOM 568 N N . ALA A 1 75 ? 6.940 9.156 -25.805 1.00 52.66 75 ALA A N 1
ATOM 569 C CA . ALA A 1 75 ? 7.793 8.668 -24.722 1.00 52.66 75 ALA A CA 1
ATOM 570 C C . ALA A 1 75 ? 8.682 7.494 -25.183 1.00 52.66 75 ALA A C 1
ATOM 572 O O . ALA A 1 75 ? 8.958 6.581 -24.408 1.00 52.66 75 ALA A O 1
ATOM 573 N N . THR A 1 76 ? 9.113 7.481 -26.447 1.00 52.41 76 THR A N 1
ATOM 574 C CA . THR A 1 76 ? 10.192 6.596 -26.893 1.00 52.41 76 THR A CA 1
ATOM 575 C C . THR A 1 76 ? 11.501 7.144 -26.343 1.00 52.41 76 THR A C 1
ATOM 577 O O . THR A 1 76 ? 11.803 8.326 -26.510 1.00 52.41 76 THR A O 1
ATOM 580 N N . GLY A 1 77 ? 12.208 6.293 -25.603 1.00 57.75 77 GLY A N 1
ATOM 581 C CA . GLY A 1 77 ? 13.372 6.630 -24.799 1.00 57.75 77 GLY A CA 1
ATOM 582 C C . GLY A 1 77 ? 14.484 7.351 -25.555 1.00 57.75 77 GLY A C 1
ATOM 583 O O . GLY A 1 77 ? 14.498 7.447 -26.781 1.00 57.75 77 GLY A O 1
ATOM 584 N N . SER A 1 78 ? 15.437 7.870 -24.774 1.00 59.50 78 SER A N 1
ATOM 585 C CA . SER A 1 78 ? 16.759 8.300 -25.245 1.00 59.50 78 SER A CA 1
ATOM 586 C C . SER A 1 78 ? 17.212 7.397 -26.386 1.00 59.50 78 SER A C 1
ATOM 588 O O . SER A 1 78 ? 17.256 6.207 -26.118 1.00 59.50 78 SER A O 1
ATOM 590 N N . GLY A 1 79 ? 17.479 7.936 -27.587 1.00 66.69 79 GLY A N 1
ATOM 591 C CA . GLY A 1 79 ? 17.661 7.222 -28.871 1.00 66.69 79 GLY A CA 1
ATOM 592 C C . GLY A 1 79 ? 18.704 6.098 -28.899 1.00 66.69 79 GLY A C 1
ATOM 593 O O . GLY A 1 79 ? 19.692 6.165 -29.619 1.00 66.69 79 GLY A O 1
ATOM 594 N N . VAL A 1 80 ? 18.471 5.092 -28.078 1.00 70.38 80 VAL A N 1
ATOM 595 C CA . VAL A 1 80 ? 19.237 3.904 -27.770 1.00 70.38 80 VAL A CA 1
ATOM 596 C C . VAL A 1 80 ? 18.174 2.826 -27.771 1.00 70.38 80 VAL A C 1
ATOM 598 O O . VAL A 1 80 ? 17.244 2.884 -26.964 1.00 70.38 80 VAL A O 1
ATOM 601 N N . ASP A 1 81 ? 18.284 1.890 -28.701 1.00 80.50 81 ASP A N 1
ATOM 602 C CA . ASP A 1 81 ? 17.350 0.780 -28.763 1.00 80.50 81 ASP A CA 1
ATOM 603 C C . ASP A 1 81 ? 17.429 -0.024 -27.456 1.00 80.50 81 ASP A C 1
ATOM 605 O O . ASP A 1 81 ? 18.515 -0.385 -26.982 1.00 80.50 81 ASP A O 1
ATOM 609 N N . ASP A 1 82 ? 16.268 -0.275 -26.843 1.00 74.19 82 ASP A N 1
ATOM 610 C CA . ASP A 1 82 ? 16.156 -0.946 -25.539 1.00 74.19 82 ASP A CA 1
ATOM 611 C C . ASP A 1 82 ? 16.828 -2.334 -25.549 1.00 74.19 82 ASP A C 1
ATOM 613 O O . ASP A 1 82 ? 17.364 -2.786 -24.532 1.00 74.19 82 ASP A O 1
ATOM 617 N N . ASP A 1 83 ? 16.835 -2.980 -26.717 1.00 77.38 83 ASP A N 1
ATOM 618 C CA . ASP A 1 83 ? 17.437 -4.289 -26.958 1.00 77.38 83 ASP A CA 1
ATOM 619 C C . ASP A 1 83 ? 18.953 -4.228 -27.214 1.00 77.38 83 ASP A C 1
ATOM 621 O O . ASP A 1 83 ? 19.630 -5.241 -27.055 1.00 77.38 83 ASP A O 1
ATOM 625 N N . GLU A 1 84 ? 19.523 -3.070 -27.553 1.00 83.44 84 GLU A N 1
ATOM 626 C CA . GLU A 1 84 ? 20.966 -2.929 -27.807 1.00 83.44 84 GLU A CA 1
ATOM 627 C C . GLU A 1 84 ? 21.749 -2.513 -26.555 1.00 83.44 84 GLU A C 1
ATOM 629 O O . GLU A 1 84 ? 22.950 -2.777 -26.438 1.00 83.44 84 GLU A O 1
ATOM 634 N N . SER A 1 85 ? 21.081 -1.892 -25.578 1.00 90.44 85 SER A N 1
ATOM 635 C CA . SER A 1 85 ? 21.736 -1.421 -24.359 1.00 90.44 85 SER A CA 1
ATOM 636 C C . SER A 1 85 ? 21.770 -2.490 -23.259 1.00 90.44 85 SER A C 1
ATOM 638 O O . SER A 1 85 ? 20.725 -2.832 -22.692 1.00 90.44 85 SER A O 1
ATOM 640 N N . PRO A 1 86 ? 22.960 -2.956 -22.831 1.00 90.62 86 PRO A N 1
ATOM 641 C CA . PRO A 1 86 ? 23.071 -3.954 -21.765 1.00 90.62 86 PRO A CA 1
ATOM 642 C C . PRO A 1 86 ? 22.517 -3.443 -20.426 1.00 90.62 86 PRO A C 1
ATOM 644 O O . PRO A 1 86 ? 21.951 -4.210 -19.647 1.00 90.62 86 PRO A O 1
ATOM 647 N N . LEU A 1 87 ? 22.622 -2.133 -20.170 1.00 91.62 87 LEU A N 1
ATOM 648 C CA . LEU A 1 87 ? 22.064 -1.510 -18.971 1.00 91.62 87 LEU A CA 1
ATOM 649 C C . LEU A 1 87 ? 20.531 -1.560 -18.974 1.00 91.62 87 LEU A C 1
ATOM 651 O O . LEU A 1 87 ? 19.923 -1.827 -17.937 1.00 91.62 87 LEU A O 1
ATOM 655 N N . ILE A 1 88 ? 19.898 -1.309 -20.124 1.00 92.38 88 ILE A N 1
ATOM 656 C CA . ILE A 1 88 ? 18.434 -1.324 -20.234 1.00 92.38 88 ILE A CA 1
ATOM 657 C C . ILE A 1 88 ? 17.918 -2.748 -20.012 1.00 92.38 88 ILE A C 1
ATOM 659 O O . ILE A 1 88 ? 17.007 -2.947 -19.204 1.00 92.38 88 ILE A O 1
ATOM 663 N N . GLN A 1 89 ? 18.566 -3.748 -20.611 1.00 92.69 89 GLN A N 1
ATOM 664 C CA . GLN A 1 89 ? 18.225 -5.155 -20.392 1.00 92.69 89 GLN A CA 1
ATOM 665 C C . GLN A 1 89 ? 18.327 -5.565 -18.912 1.00 92.69 89 GLN A C 1
ATOM 667 O O . GLN A 1 89 ? 17.411 -6.207 -18.387 1.00 92.69 89 GLN A O 1
ATOM 672 N N . GLU A 1 90 ? 19.387 -5.156 -18.204 1.00 95.00 90 GLU A N 1
ATOM 673 C CA . GLU A 1 90 ? 19.544 -5.429 -16.768 1.00 95.00 90 GLU A CA 1
ATOM 674 C C . GLU A 1 90 ? 18.415 -4.786 -15.943 1.00 95.00 90 GLU A C 1
ATOM 676 O O . GLU A 1 90 ? 17.809 -5.427 -15.075 1.00 95.00 90 GLU A O 1
ATOM 681 N N . LEU A 1 91 ? 18.084 -3.525 -16.229 1.00 94.44 91 LEU A N 1
ATOM 682 C CA . LEU A 1 91 ? 17.015 -2.801 -15.539 1.00 94.44 91 LEU A CA 1
ATOM 683 C C . LEU A 1 91 ? 15.640 -3.423 -15.799 1.00 94.44 91 LEU A C 1
ATOM 685 O O . LEU A 1 91 ? 14.830 -3.529 -14.869 1.00 94.44 91 LEU A O 1
ATOM 689 N N . LEU A 1 92 ? 15.379 -3.878 -17.025 1.00 93.75 92 LEU A N 1
ATOM 690 C CA . LEU A 1 92 ? 14.158 -4.600 -17.379 1.00 93.75 92 LEU A CA 1
ATOM 691 C C . LEU A 1 92 ? 14.086 -5.951 -16.662 1.00 93.75 92 LEU A C 1
ATOM 693 O O . LEU A 1 92 ? 13.038 -6.284 -16.101 1.00 93.75 92 LEU A O 1
ATOM 697 N N . ALA A 1 93 ? 15.188 -6.702 -16.604 1.00 95.50 93 ALA A N 1
ATOM 698 C CA . ALA A 1 93 ? 15.262 -7.960 -15.865 1.00 95.50 93 ALA A CA 1
ATOM 699 C C . ALA A 1 93 ? 14.990 -7.747 -14.366 1.00 95.50 93 ALA A C 1
ATOM 701 O O . ALA A 1 93 ? 14.149 -8.435 -13.778 1.00 95.50 93 ALA A O 1
ATOM 702 N N . ARG A 1 94 ? 15.608 -6.728 -13.756 1.00 96.00 94 ARG A N 1
ATOM 703 C CA . ARG A 1 94 ? 15.374 -6.355 -12.352 1.00 96.00 94 ARG A CA 1
ATOM 704 C C . ARG A 1 94 ? 13.935 -5.910 -12.098 1.00 96.00 94 ARG A C 1
ATOM 706 O O . ARG A 1 94 ? 13.375 -6.228 -11.046 1.00 96.00 94 ARG A O 1
ATOM 713 N N . SER A 1 95 ? 13.331 -5.189 -13.038 1.00 95.25 95 SER A N 1
ATOM 714 C CA . SER A 1 95 ? 11.939 -4.737 -12.935 1.00 95.25 95 SER A CA 1
ATOM 715 C C . SER A 1 95 ? 10.969 -5.913 -13.006 1.00 95.25 95 SER A C 1
ATOM 717 O O . SER A 1 95 ? 10.056 -5.997 -12.187 1.00 95.25 95 SER A O 1
ATOM 719 N N . LYS A 1 96 ? 11.206 -6.868 -13.914 1.00 96.12 96 LYS A N 1
ATOM 720 C CA . LYS A 1 96 ? 10.422 -8.109 -14.016 1.00 96.12 96 LYS A CA 1
ATOM 721 C C . LYS A 1 96 ? 10.548 -8.955 -12.747 1.00 96.12 96 LYS A C 1
ATOM 723 O O . LYS A 1 96 ? 9.529 -9.364 -12.197 1.00 96.12 96 LYS A O 1
ATOM 728 N N . ALA A 1 97 ? 11.767 -9.145 -12.240 1.00 96.94 97 ALA A N 1
ATOM 729 C CA . ALA A 1 97 ? 12.023 -9.943 -11.041 1.00 96.94 97 ALA A CA 1
ATOM 730 C C . ALA A 1 97 ? 11.358 -9.369 -9.775 1.00 96.94 97 ALA A C 1
ATOM 732 O O . ALA A 1 97 ? 10.853 -10.120 -8.945 1.00 96.94 97 ALA A O 1
ATOM 733 N N . ASN A 1 98 ? 11.319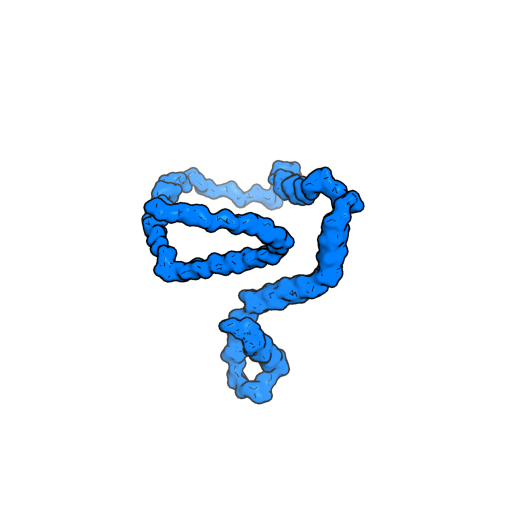 -8.039 -9.630 1.00 97.38 98 ASN A N 1
ATOM 734 C CA . ASN A 1 98 ? 10.787 -7.388 -8.428 1.00 97.38 98 ASN A CA 1
ATOM 735 C C . ASN A 1 98 ? 9.336 -6.906 -8.554 1.00 97.38 98 ASN A C 1
ATOM 737 O O . ASN A 1 98 ? 8.786 -6.398 -7.576 1.00 97.38 98 ASN A O 1
ATOM 741 N N . LYS A 1 99 ? 8.695 -7.066 -9.720 1.00 96.69 99 LYS A N 1
ATOM 742 C CA . LYS A 1 99 ? 7.346 -6.542 -9.981 1.00 96.69 99 LYS A CA 1
ATOM 743 C C . LYS A 1 99 ? 6.345 -6.953 -8.901 1.00 96.69 99 LYS A C 1
ATOM 745 O O . LYS A 1 99 ? 5.675 -6.094 -8.346 1.00 96.69 99 LYS A O 1
ATOM 750 N N . ALA A 1 100 ? 6.291 -8.241 -8.556 1.00 97.12 100 ALA A N 1
ATOM 751 C CA . ALA A 1 100 ? 5.347 -8.754 -7.561 1.00 97.12 100 ALA A CA 1
ATOM 752 C C . ALA A 1 100 ? 5.558 -8.141 -6.165 1.00 97.12 100 ALA A C 1
ATOM 754 O O . ALA A 1 100 ? 4.594 -7.817 -5.474 1.00 97.12 100 ALA A O 1
ATOM 755 N N . LYS A 1 101 ? 6.820 -7.936 -5.766 1.00 97.75 101 LYS A N 1
ATOM 756 C CA . LYS A 1 101 ? 7.163 -7.290 -4.495 1.00 97.75 101 LYS A CA 1
ATOM 757 C C . LYS A 1 101 ? 6.679 -5.840 -4.477 1.00 97.75 101 LYS A C 1
ATOM 759 O O . LYS A 1 101 ? 5.979 -5.445 -3.550 1.00 97.75 101 LYS A O 1
ATOM 764 N N . TYR A 1 102 ? 7.005 -5.072 -5.514 1.00 96.88 102 TYR A N 1
ATOM 765 C CA . TYR A 1 102 ? 6.612 -3.666 -5.592 1.00 96.88 102 TYR A CA 1
ATOM 766 C C . TYR A 1 102 ? 5.107 -3.483 -5.784 1.00 96.88 102 TYR A C 1
ATOM 768 O O . TYR A 1 102 ? 4.542 -2.535 -5.254 1.00 96.88 102 TYR A O 1
ATOM 776 N N . ASP A 1 103 ? 4.433 -4.388 -6.492 1.00 97.50 103 ASP A N 1
ATOM 777 C CA . ASP A 1 103 ? 2.972 -4.386 -6.603 1.00 97.50 103 ASP A CA 1
ATOM 778 C C . ASP A 1 103 ? 2.317 -4.542 -5.232 1.00 97.50 103 ASP A C 1
ATOM 780 O O . ASP A 1 103 ? 1.422 -3.767 -4.894 1.00 97.50 103 ASP A O 1
ATOM 784 N N . LYS A 1 104 ? 2.806 -5.486 -4.421 1.00 97.25 104 LYS A N 1
ATOM 785 C CA . LYS A 1 104 ? 2.321 -5.675 -3.054 1.00 97.25 104 LYS A CA 1
ATOM 786 C C . LYS A 1 104 ? 2.576 -4.440 -2.191 1.00 97.25 104 LYS A C 1
ATOM 788 O O . LYS A 1 104 ? 1.650 -3.943 -1.568 1.00 97.25 104 LYS A O 1
ATOM 793 N N . GLU A 1 105 ? 3.798 -3.913 -2.195 1.00 96.62 105 GLU A N 1
ATOM 794 C CA . GLU A 1 105 ? 4.145 -2.715 -1.416 1.00 96.62 105 GLU A CA 1
ATOM 795 C C . GLU A 1 105 ? 3.303 -1.496 -1.827 1.00 96.62 105 GLU A C 1
ATOM 797 O O . GLU A 1 105 ? 2.861 -0.732 -0.967 1.00 96.62 105 GLU A O 1
ATOM 802 N N . ARG A 1 106 ? 3.025 -1.332 -3.130 1.00 97.38 106 ARG A N 1
ATOM 803 C CA . ARG A 1 106 ? 2.138 -0.274 -3.639 1.00 97.38 106 ARG A CA 1
ATOM 804 C C . ARG A 1 106 ? 0.704 -0.446 -3.152 1.00 97.38 106 ARG A C 1
ATOM 806 O O . ARG A 1 106 ? 0.078 0.543 -2.777 1.00 97.38 106 ARG A O 1
ATOM 813 N N . LEU A 1 107 ? 0.192 -1.675 -3.156 1.00 95.75 107 LEU A N 1
ATOM 814 C CA . LEU A 1 107 ? -1.158 -1.965 -2.683 1.00 95.75 107 LEU A CA 1
ATOM 815 C C . LEU A 1 107 ? -1.280 -1.771 -1.165 1.00 95.75 107 LEU A C 1
ATOM 817 O O . LEU A 1 107 ? -2.239 -1.157 -0.703 1.00 95.75 107 LEU A O 1
ATOM 821 N N . ASP A 1 108 ? -0.290 -2.228 -0.401 1.00 94.50 108 ASP A N 1
ATOM 822 C CA . ASP A 1 108 ? -0.258 -2.077 1.055 1.00 94.50 108 ASP A CA 1
ATOM 823 C C . ASP A 1 108 ? -0.163 -0.592 1.458 1.00 94.50 108 ASP A C 1
ATOM 825 O O . ASP A 1 108 ? -0.904 -0.148 2.338 1.00 94.50 108 ASP A O 1
ATOM 829 N N . ASP A 1 109 ? 0.667 0.218 0.780 1.00 95.75 109 ASP A N 1
ATOM 830 C CA . ASP A 1 109 ? 0.726 1.671 1.024 1.00 95.75 109 ASP A CA 1
ATOM 831 C C . ASP A 1 109 ? -0.591 2.372 0.673 1.00 95.75 109 ASP A C 1
ATOM 833 O O . ASP A 1 109 ? -1.063 3.221 1.438 1.00 95.75 109 ASP A O 1
ATOM 837 N N . TYR A 1 110 ? -1.203 1.999 -0.457 1.00 96.19 110 TYR A N 1
ATOM 838 C CA . TYR A 1 110 ? -2.507 2.521 -0.853 1.00 96.19 110 TYR A CA 1
ATOM 839 C C . TYR A 1 110 ? -3.561 2.213 0.213 1.00 96.19 110 TYR A C 1
ATOM 841 O O . TYR A 1 110 ? -4.266 3.121 0.655 1.00 96.19 110 TYR A O 1
ATOM 849 N N . ASN A 1 111 ? -3.630 0.968 0.684 1.00 94.44 111 ASN A N 1
ATOM 850 C CA . ASN A 1 111 ? -4.610 0.579 1.688 1.00 94.44 111 ASN A CA 1
ATOM 851 C C . ASN A 1 111 ? -4.389 1.307 3.014 1.00 94.44 111 ASN A C 1
ATOM 853 O O . ASN A 1 111 ? -5.339 1.830 3.597 1.00 94.44 111 ASN A O 1
ATOM 857 N N . ARG A 1 112 ? -3.129 1.419 3.446 1.00 94.25 112 ARG A N 1
ATOM 858 C CA . ARG A 1 112 ? -2.757 2.149 4.660 1.00 94.25 112 ARG A CA 1
ATOM 859 C C . ARG A 1 112 ? -3.216 3.601 4.629 1.00 94.25 112 ARG A C 1
ATOM 861 O O . ARG A 1 112 ? -3.764 4.086 5.605 1.00 94.25 112 ARG A O 1
ATOM 868 N N . ARG A 1 113 ? -2.996 4.304 3.521 1.00 94.12 113 ARG A N 1
ATOM 869 C CA . ARG A 1 113 ? -3.290 5.742 3.432 1.00 94.12 113 ARG A CA 1
ATOM 870 C C . ARG A 1 113 ? -4.765 6.063 3.225 1.00 94.12 113 ARG A C 1
ATOM 872 O O . ARG A 1 113 ? -5.186 7.145 3.611 1.00 94.12 113 ARG A O 1
ATOM 879 N N . ASN A 1 114 ? -5.514 5.178 2.569 1.00 95.81 114 ASN A N 1
ATOM 880 C CA . ASN A 1 114 ? -6.885 5.476 2.146 1.00 95.81 114 ASN A CA 1
ATOM 881 C C . ASN A 1 114 ? -7.949 4.832 3.038 1.00 95.81 114 ASN A C 1
ATOM 883 O O . ASN A 1 114 ? -9.034 5.388 3.167 1.00 95.81 114 ASN A O 1
ATOM 887 N N . PHE A 1 115 ? -7.663 3.680 3.651 1.00 94.44 115 PHE A N 1
ATOM 888 C CA . PHE A 1 115 ? -8.662 2.942 4.431 1.00 94.44 115 PHE A CA 1
ATOM 889 C C . PHE A 1 115 ? -8.443 2.995 5.939 1.00 94.44 115 PHE A C 1
ATOM 891 O O . PHE A 1 115 ? -9.262 2.450 6.673 1.00 94.44 115 PHE A O 1
ATOM 898 N N . GLN A 1 116 ? -7.400 3.677 6.420 1.00 93.44 116 GLN A N 1
ATOM 899 C CA . GLN A 1 116 ? -7.166 3.812 7.856 1.00 93.44 116 GLN A CA 1
ATOM 900 C C . GLN A 1 116 ? -8.362 4.461 8.567 1.00 93.44 116 GLN A C 1
ATOM 902 O O . GLN A 1 116 ? -8.943 3.832 9.444 1.00 93.44 116 GLN A O 1
ATOM 907 N N . ASP A 1 117 ? -8.790 5.653 8.148 1.00 93.75 117 ASP A N 1
ATOM 908 C CA . ASP A 1 117 ? -9.891 6.378 8.805 1.00 93.75 117 ASP A CA 1
ATOM 909 C C . ASP A 1 117 ? -11.214 5.605 8.747 1.00 93.75 117 ASP A C 1
ATOM 911 O O . ASP A 1 117 ? -11.981 5.579 9.709 1.00 93.75 117 ASP A O 1
ATOM 915 N N . TYR A 1 118 ? -11.468 4.924 7.626 1.00 94.69 118 TYR A N 1
ATOM 916 C CA . TYR A 1 118 ? -12.645 4.075 7.475 1.00 94.69 118 TYR A CA 1
ATOM 917 C C . TYR A 1 118 ? -12.623 2.913 8.471 1.00 94.69 118 TYR A C 1
ATOM 919 O O . TYR A 1 118 ? -13.614 2.649 9.148 1.00 94.69 118 TYR A O 1
ATOM 927 N N . PHE A 1 119 ? -11.488 2.231 8.595 1.00 94.38 119 PHE A N 1
ATOM 928 C CA . PHE A 1 119 ? -11.325 1.137 9.541 1.00 94.38 119 PHE A CA 1
ATOM 929 C C . PHE A 1 119 ? -11.385 1.602 10.994 1.00 94.38 119 PHE A C 1
ATOM 931 O O . PHE A 1 119 ? -11.977 0.906 11.818 1.00 94.38 119 PHE A O 1
ATOM 938 N N . GLU A 1 120 ? -10.847 2.780 11.309 1.00 93.25 120 GLU A N 1
ATOM 939 C CA . GLU A 1 120 ? -10.981 3.391 12.633 1.00 93.25 120 GLU A CA 1
ATOM 940 C C . GLU A 1 120 ? -12.446 3.698 12.961 1.00 93.25 120 GLU A C 1
ATOM 942 O O . GLU A 1 120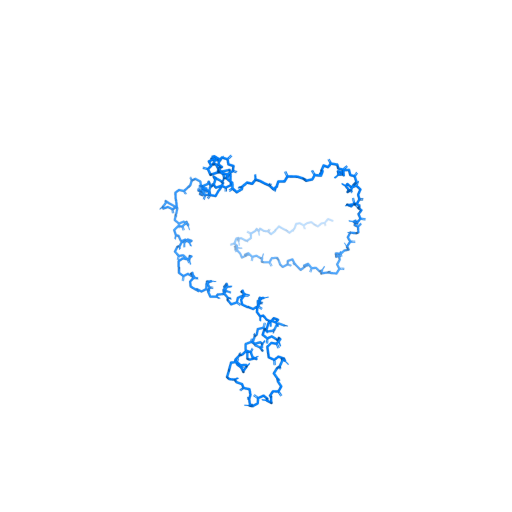 ? -12.902 3.402 14.066 1.00 93.25 120 GLU A O 1
ATOM 947 N N . PHE A 1 121 ? -13.211 4.206 11.994 1.00 93.44 121 PHE A N 1
ATOM 948 C CA . PHE A 1 121 ? -14.649 4.412 12.147 1.00 93.44 121 PHE A CA 1
ATOM 949 C C . PHE A 1 121 ? -15.402 3.092 12.362 1.00 93.44 121 PHE A C 1
ATOM 951 O O . PHE A 1 121 ? -16.180 2.978 13.309 1.00 93.44 121 PHE A O 1
ATOM 958 N N . VAL A 1 122 ? -15.151 2.077 11.529 1.00 91.88 122 VAL A N 1
ATOM 959 C CA . VAL A 1 122 ? -15.815 0.768 11.633 1.00 91.88 122 VAL A CA 1
ATOM 960 C C . VAL A 1 122 ? -15.518 0.121 12.986 1.00 91.88 122 VAL A C 1
ATOM 962 O O . VAL A 1 122 ? -16.451 -0.214 13.714 1.00 91.88 122 VAL A O 1
ATOM 965 N N . ALA A 1 123 ? -14.243 0.015 13.369 1.00 90.06 123 ALA A N 1
ATOM 966 C CA . ALA A 1 123 ? -13.847 -0.574 14.648 1.00 90.06 123 ALA A CA 1
ATOM 967 C C . ALA A 1 123 ? -14.326 0.256 15.855 1.00 90.06 123 ALA A C 1
ATOM 969 O O . ALA A 1 123 ? -14.692 -0.309 16.888 1.00 90.06 123 ALA A O 1
ATOM 970 N N . GLY A 1 124 ? -14.361 1.586 15.730 1.00 88.06 124 GLY A N 1
ATOM 971 C CA . GLY A 1 124 ? -14.833 2.501 16.771 1.00 88.06 124 GLY A CA 1
ATOM 972 C C . GLY A 1 124 ? -16.353 2.509 16.956 1.00 88.06 124 GLY A C 1
ATOM 973 O O . GLY A 1 124 ? -16.832 2.732 18.064 1.00 88.06 124 GLY A O 1
ATOM 974 N N . SER A 1 125 ? -17.120 2.220 15.902 1.00 88.88 125 SER A N 1
ATOM 975 C CA . SER A 1 125 ? -18.588 2.150 15.953 1.00 88.88 125 SER A CA 1
ATOM 976 C C . SER A 1 125 ? -19.125 0.890 16.648 1.00 88.88 125 SER A C 1
ATOM 978 O O . SER A 1 125 ? -20.326 0.782 16.909 1.00 88.88 125 SER A O 1
ATOM 980 N N . GLN A 1 126 ? -18.253 -0.072 16.969 1.00 85.88 126 GLN A N 1
ATOM 981 C CA . GLN A 1 126 ? -18.660 -1.362 17.506 1.00 85.88 126 GLN A CA 1
ATOM 982 C C . GLN A 1 126 ? -18.963 -1.299 19.010 1.00 85.88 126 GLN A C 1
ATOM 984 O O . GLN A 1 126 ? -18.076 -1.134 19.846 1.00 85.88 126 GLN A O 1
ATOM 989 N N . THR A 1 127 ? -20.233 -1.5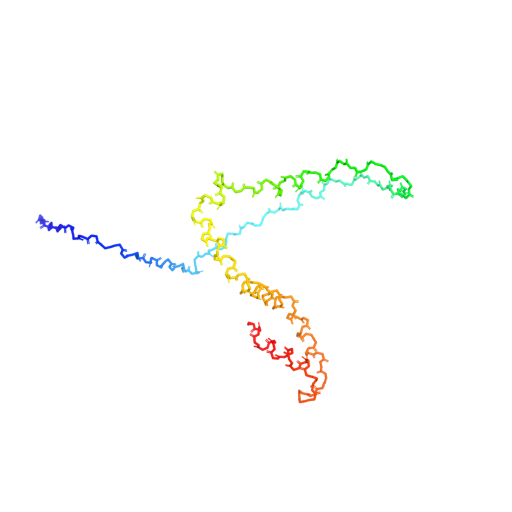08 19.359 1.00 82.25 127 THR A N 1
ATOM 990 C CA . THR A 1 127 ? -20.736 -1.476 20.745 1.00 82.25 127 THR A CA 1
ATOM 991 C C . THR A 1 127 ? -20.504 -2.775 21.519 1.00 82.25 127 THR A C 1
ATOM 993 O O . THR A 1 127 ? -20.589 -2.788 22.745 1.00 82.25 127 THR A O 1
ATOM 996 N N . ALA A 1 128 ? -20.206 -3.875 20.822 1.00 82.88 128 ALA A N 1
ATOM 997 C CA . ALA A 1 128 ? -19.933 -5.164 21.442 1.00 82.88 128 ALA A CA 1
ATOM 998 C C . ALA A 1 128 ? -18.570 -5.170 22.153 1.00 82.88 128 ALA A C 1
ATOM 1000 O O . ALA A 1 128 ? -17.577 -4.622 21.653 1.00 82.88 128 ALA A O 1
ATOM 1001 N N . ALA A 1 129 ? -18.526 -5.858 23.295 1.00 83.38 129 ALA A N 1
ATOM 1002 C CA . ALA A 1 129 ? -17.294 -6.136 24.019 1.00 83.38 129 ALA A CA 1
ATOM 1003 C C . ALA A 1 129 ? -16.276 -6.864 23.111 1.00 83.38 129 ALA A C 1
ATOM 1005 O O . ALA A 1 129 ? -16.692 -7.631 22.234 1.00 83.38 129 ALA A O 1
ATOM 1006 N N . PRO A 1 130 ? -14.963 -6.619 23.270 1.00 81.25 130 PRO A N 1
ATOM 1007 C CA . PRO A 1 130 ? -13.929 -7.056 22.326 1.00 81.25 130 PRO A CA 1
ATOM 1008 C C . PRO A 1 130 ? -13.928 -8.571 22.084 1.00 81.25 130 PRO A C 1
ATOM 1010 O O . PRO A 1 130 ? -13.745 -9.020 20.949 1.00 81.25 130 PRO A O 1
ATOM 1013 N N . GLU A 1 131 ? -14.220 -9.378 23.105 1.00 83.06 131 GLU A N 1
ATOM 1014 C CA . GLU A 1 131 ? -14.334 -10.831 22.976 1.00 83.06 131 GLU A CA 1
ATOM 1015 C C . GLU A 1 131 ? -15.483 -11.271 22.053 1.00 83.06 131 GLU A C 1
ATOM 1017 O O . GLU A 1 131 ? -15.331 -12.249 21.315 1.00 83.06 131 GLU A O 1
ATOM 1022 N N . ASN A 1 132 ? -16.571 -10.499 21.997 1.00 87.69 132 ASN A N 1
ATOM 1023 C CA . ASN A 1 132 ? -17.789 -10.797 21.237 1.00 87.69 132 ASN A CA 1
ATOM 1024 C C . ASN A 1 132 ? -17.828 -10.131 19.851 1.00 87.69 132 ASN A C 1
ATOM 1026 O O . ASN A 1 132 ? -18.815 -10.264 19.127 1.00 87.69 132 ASN A O 1
ATOM 1030 N N . ARG A 1 133 ? -16.766 -9.417 19.453 1.00 88.94 133 ARG A N 1
ATOM 1031 C CA . ARG A 1 133 ? -16.662 -8.821 18.112 1.00 88.94 133 ARG A CA 1
ATOM 1032 C C . ARG A 1 133 ? -16.510 -9.896 17.033 1.00 88.94 133 ARG A C 1
ATOM 1034 O O . ARG A 1 133 ? -15.905 -10.951 17.266 1.00 88.94 133 ARG A O 1
ATOM 1041 N N . SER A 1 134 ? -17.045 -9.603 15.845 1.00 91.31 134 SER A N 1
ATOM 1042 C CA . SER A 1 134 ? -16.941 -10.481 14.678 1.00 91.31 134 SER A CA 1
ATOM 1043 C C . SER A 1 134 ? -15.478 -10.669 14.256 1.00 91.31 134 SER A C 1
ATOM 1045 O O . SER A 1 134 ? -14.593 -9.888 14.626 1.00 91.31 134 SER A O 1
ATOM 1047 N N . LYS A 1 135 ? -15.199 -11.733 13.497 1.00 93.50 135 LYS A N 1
ATOM 1048 C CA . LYS A 1 135 ? -13.827 -12.069 13.076 1.00 93.50 135 LYS A CA 1
ATOM 1049 C C . LYS A 1 135 ? -13.212 -10.951 12.230 1.00 93.50 135 LYS A C 1
ATOM 1051 O O . LYS A 1 135 ? -12.016 -10.694 12.326 1.00 93.50 135 LYS A O 1
ATOM 1056 N N . GLU A 1 136 ? -14.044 -10.275 11.450 1.00 91.94 136 GLU A N 1
ATOM 1057 C CA . GLU A 1 136 ? -13.682 -9.191 10.543 1.00 91.94 136 GLU A CA 1
ATOM 1058 C C . GLU A 1 136 ? -13.258 -7.949 11.328 1.00 91.94 136 GLU A C 1
ATOM 1060 O O . GLU A 1 136 ? -12.194 -7.398 11.066 1.00 91.94 136 GLU A O 1
ATOM 1065 N N . VAL A 1 137 ? -14.028 -7.553 12.348 1.00 92.62 137 VAL A N 1
ATOM 1066 C CA . VAL A 1 137 ? -13.691 -6.395 13.192 1.00 92.62 137 VAL A CA 1
ATOM 1067 C C . VAL A 1 137 ? -12.382 -6.635 13.946 1.00 92.62 137 VAL A C 1
ATOM 1069 O O . VAL A 1 137 ? -11.517 -5.764 13.973 1.00 92.62 137 VAL A O 1
ATOM 1072 N N . LYS A 1 138 ? -12.170 -7.852 14.461 1.00 94.00 138 LYS A N 1
ATOM 1073 C CA . LYS A 1 138 ? -10.895 -8.237 15.093 1.00 94.00 138 LYS A CA 1
ATOM 1074 C C . LYS A 1 138 ? -9.720 -8.185 14.113 1.00 94.00 138 LYS A C 1
ATOM 1076 O O . LYS A 1 138 ? -8.619 -7.784 14.486 1.00 94.00 138 LYS A O 1
ATOM 1081 N N . ALA A 1 139 ? -9.936 -8.579 12.859 1.00 94.25 139 ALA A N 1
ATOM 1082 C CA . ALA A 1 139 ? -8.916 -8.471 11.820 1.00 94.25 139 ALA A CA 1
ATOM 1083 C C . ALA A 1 139 ? -8.591 -7.004 11.491 1.00 94.25 139 ALA A C 1
ATOM 1085 O O . ALA A 1 139 ? -7.419 -6.667 11.332 1.00 94.25 139 ALA A O 1
ATOM 1086 N N . ILE A 1 140 ? -9.605 -6.134 11.451 1.00 93.69 140 ILE A N 1
ATOM 1087 C CA . ILE A 1 140 ? -9.441 -4.691 11.244 1.00 93.69 140 ILE A CA 1
ATOM 1088 C C . ILE A 1 140 ? -8.646 -4.063 12.395 1.00 93.69 140 ILE A C 1
ATOM 1090 O O . ILE A 1 140 ? -7.692 -3.333 12.145 1.00 93.69 140 ILE A O 1
ATOM 1094 N N . GLU A 1 141 ? -8.977 -4.379 13.647 1.00 93.69 141 GLU A N 1
ATOM 1095 C CA . GLU A 1 141 ? -8.243 -3.891 14.825 1.00 93.69 141 GLU A CA 1
ATOM 1096 C C . GLU A 1 141 ? -6.774 -4.305 14.803 1.00 93.69 141 GLU A C 1
ATOM 1098 O O . GLU A 1 141 ? -5.890 -3.483 15.051 1.00 93.69 141 GLU A O 1
ATOM 1103 N N . LYS A 1 142 ? -6.502 -5.569 14.460 1.00 94.75 142 LYS A N 1
ATOM 1104 C CA . LYS A 1 142 ? -5.134 -6.065 14.308 1.00 94.75 142 LYS A CA 1
ATOM 1105 C C . LYS A 1 142 ? -4.390 -5.307 13.209 1.00 94.75 142 LYS A C 1
ATOM 1107 O O . LYS A 1 142 ? -3.261 -4.875 13.421 1.00 94.75 142 LYS A O 1
ATOM 1112 N N . TRP A 1 143 ? -5.026 -5.114 12.056 1.00 95.00 143 TRP A N 1
ATOM 1113 C CA . TRP A 1 143 ? -4.425 -4.368 10.956 1.00 95.00 143 TRP A CA 1
ATOM 1114 C C . TRP A 1 143 ? -4.145 -2.912 11.349 1.00 95.00 143 TRP A C 1
ATOM 1116 O O . TRP A 1 143 ? -3.060 -2.408 11.069 1.00 95.00 143 TRP A O 1
ATOM 1126 N N . LEU A 1 144 ? -5.067 -2.252 12.056 1.00 94.31 144 LEU A N 1
ATOM 1127 C CA . LEU A 1 144 ? -4.863 -0.898 12.576 1.00 94.31 144 LEU A CA 1
ATOM 1128 C C . LEU A 1 144 ? -3.686 -0.850 13.556 1.00 94.31 144 LEU A C 1
ATOM 1130 O O . LEU A 1 144 ? -2.857 0.047 13.447 1.00 94.31 144 LEU A O 1
ATOM 1134 N N . ALA A 1 145 ? -3.559 -1.824 14.458 1.00 93.31 145 ALA A N 1
ATOM 1135 C CA . ALA A 1 145 ? -2.437 -1.894 15.396 1.00 93.31 145 ALA A CA 1
ATOM 1136 C C . ALA A 1 145 ? -1.075 -2.041 14.691 1.00 93.31 145 ALA A C 1
ATOM 1138 O O . ALA A 1 145 ? -0.083 -1.482 15.150 1.00 93.31 145 ALA A O 1
ATOM 1139 N N . GLU A 1 146 ? -1.024 -2.762 13.569 1.00 92.94 146 GLU A N 1
ATOM 1140 C CA . GLU A 1 146 ? 0.201 -2.968 12.782 1.00 92.94 146 GLU A CA 1
ATOM 1141 C C . GLU A 1 146 ? 0.544 -1.780 11.863 1.00 92.94 146 GLU A C 1
ATOM 1143 O O . GLU A 1 146 ? 1.703 -1.612 11.480 1.00 92.94 146 GLU A O 1
ATOM 1148 N N . ASN A 1 147 ? -0.446 -0.962 11.485 1.00 92.31 147 ASN A N 1
ATOM 1149 C CA . ASN A 1 147 ? -0.298 0.056 10.437 1.00 92.31 147 ASN A CA 1
ATOM 1150 C C . ASN A 1 147 ? -0.431 1.505 10.924 1.00 92.31 147 ASN A C 1
ATOM 1152 O O . ASN A 1 147 ? -0.082 2.423 10.172 1.00 92.31 147 ASN A O 1
ATOM 1156 N N . LYS A 1 148 ? -0.898 1.724 12.157 1.00 86.62 148 LYS A N 1
ATOM 1157 C CA . LYS A 1 148 ? -0.975 3.049 12.779 1.00 86.62 148 LYS A CA 1
ATOM 1158 C C . LYS A 1 148 ? 0.436 3.504 13.163 1.00 86.62 148 LYS A C 1
ATOM 1160 O O . LYS A 1 148 ? 1.138 2.817 13.901 1.00 86.62 148 LYS A O 1
ATOM 1165 N N . LYS A 1 149 ? 0.869 4.621 12.575 1.00 70.25 149 LYS A N 1
ATOM 1166 C CA . LYS A 1 149 ? 2.173 5.249 12.834 1.00 70.25 149 LYS A CA 1
ATOM 1167 C C . LYS A 1 149 ? 2.143 6.130 14.072 1.00 70.25 149 LYS A C 1
ATOM 1169 O O . LYS A 1 149 ? 1.090 6.767 14.297 1.00 70.25 149 LYS A O 1
#

Organism: NCBI:txid36881

pLDDT: mean 70.82, std 20.12, range [42.03, 97.75]

Secondary structure (DSSP, 8-state):
------------------------GGG---------S-SSSSS-----------SS------SSSSTTTHHHH----SSS-TTT-HHHHHHHHHHHHHHHHHHHHHHHHHHHHHHHHHHHHHHHT--S-GGGS-HHHHHHHHHHHHH--

Radius of gyration: 31.62 Å; chains: 1; bounding box: 94×54×60 Å

Foldseek 3Di:
DDDDDDDDDDDDDPPPPPPPPPPPPPPPDDDDDDDDPPPPPPDDPDDDDDDPDDPDDDDDPPDDPPPVVVVVVPPPDDPDPCVRDPVSVVVVVVCVVCVVVVVVVVVLVVCLVPCLVVLCCVLVVDPDDPVPDDPVNVVSVVSNVVRPD

Sequence (149 aa):
MSSCAQLQPASTTPYRRVVKFRCKINECKPTKQVKDLNAQRRLALLSAPLIAASYFYPSAAKSAAQPLLDLASNATGSGVDDDESPLIQELLARSKANKAKYDKERLDDYNRRNFQDYFEFVAGSQTAAPENRSKEVKAIEKWLAENKK